Protein AF-A0A966JCH4-F1 (afdb_monomer_lite)

Secondary structure (DSSP, 8-state):
--HHHHHHHHH-SSSSPP-HHHHHHHHHHHTSGGGTT--S-----STTTTTTHHHHHHSS-GGGGGEEEE--GGGSPPPEEEEPPP-GGG-

Structure (mmCIF, N/CA/C/O backbone):
data_AF-A0A966JCH4-F1
#
_entry.id   AF-A0A966JCH4-F1
#
loop_
_atom_site.group_PDB
_atom_site.id
_atom_site.type_symbol
_atom_site.label_atom_id
_atom_site.label_alt_id
_atom_site.label_comp_id
_atom_site.label_asym_id
_atom_site.label_entity_id
_atom_site.label_seq_id
_atom_site.pdbx_PDB_ins_code
_atom_site.Cartn_x
_atom_site.Cartn_y
_atom_site.Cartn_z
_atom_site.occupancy
_atom_site.B_iso_or_equiv
_atom_site.auth_seq_id
_atom_site.auth_comp_id
_atom_site.auth_asym_id
_atom_site.auth_atom_id
_atom_site.pdbx_PDB_model_num
ATOM 1 N N . PRO A 1 1 ? 24.184 -10.641 -5.016 1.00 56.31 1 PRO A N 1
ATOM 2 C CA . PRO A 1 1 ? 22.724 -10.533 -4.782 1.00 56.31 1 PRO A CA 1
ATOM 3 C C . PRO A 1 1 ? 21.981 -11.474 -5.729 1.00 56.31 1 PRO A C 1
ATOM 5 O O . PRO A 1 1 ? 22.451 -11.667 -6.851 1.00 56.31 1 PRO A O 1
ATOM 8 N N . GLU A 1 2 ? 20.875 -12.077 -5.292 1.00 71.62 2 GLU A N 1
ATOM 9 C CA . GLU A 1 2 ? 19.976 -12.760 -6.227 1.00 71.62 2 GLU A CA 1
ATOM 10 C C . GLU A 1 2 ? 19.443 -11.741 -7.251 1.00 71.62 2 GLU A C 1
ATOM 12 O O . GLU A 1 2 ? 19.387 -10.540 -6.972 1.00 71.62 2 GLU A O 1
ATOM 17 N N . PHE A 1 3 ? 19.066 -12.196 -8.450 1.00 68.25 3 PHE A N 1
ATOM 18 C CA . PHE A 1 3 ? 18.559 -11.316 -9.515 1.00 68.25 3 PHE A CA 1
ATOM 19 C C . PHE A 1 3 ? 17.429 -10.401 -9.006 1.00 68.25 3 PHE A C 1
ATOM 21 O O . PHE A 1 3 ? 17.453 -9.189 -9.229 1.00 68.25 3 PHE A O 1
ATOM 28 N N . THR A 1 4 ? 16.515 -10.968 -8.215 1.00 65.81 4 THR A N 1
ATOM 29 C CA . THR A 1 4 ? 15.395 -10.276 -7.565 1.00 65.81 4 THR A CA 1
ATOM 30 C C . THR A 1 4 ? 15.837 -9.112 -6.675 1.00 65.81 4 THR A C 1
ATOM 32 O O . THR A 1 4 ? 15.214 -8.051 -6.701 1.00 65.81 4 THR A O 1
ATOM 35 N N . ASP A 1 5 ? 16.928 -9.273 -5.922 1.00 71.44 5 ASP A N 1
ATOM 36 C CA . ASP A 1 5 ? 17.421 -8.233 -5.014 1.00 71.44 5 ASP A CA 1
ATOM 37 C C . ASP A 1 5 ? 18.035 -7.067 -5.783 1.00 71.44 5 ASP A C 1
ATOM 39 O O . ASP A 1 5 ? 17.766 -5.909 -5.464 1.00 71.44 5 ASP A O 1
ATOM 43 N N . SER A 1 6 ? 18.808 -7.377 -6.829 1.00 72.31 6 SER A N 1
ATOM 44 C CA . SER A 1 6 ? 19.435 -6.359 -7.678 1.00 72.31 6 SER A CA 1
ATOM 45 C C . SER A 1 6 ? 18.402 -5.536 -8.446 1.00 72.31 6 SER A C 1
ATOM 47 O O . SER A 1 6 ? 18.561 -4.329 -8.610 1.00 72.31 6 SER A O 1
ATOM 49 N N . TRP A 1 7 ? 17.313 -6.166 -8.892 1.00 72.19 7 TRP A N 1
ATOM 50 C CA . TRP A 1 7 ? 16.223 -5.476 -9.571 1.00 72.19 7 TRP A CA 1
ATOM 51 C C . TRP A 1 7 ? 15.434 -4.579 -8.611 1.00 72.19 7 TRP A C 1
ATOM 53 O O . TRP A 1 7 ? 15.187 -3.417 -8.924 1.00 72.19 7 TRP A O 1
ATOM 63 N N . ARG A 1 8 ? 15.117 -5.075 -7.405 1.00 81.00 8 ARG A N 1
ATOM 64 C CA . ARG A 1 8 ? 14.451 -4.299 -6.346 1.00 81.00 8 ARG A CA 1
ATOM 65 C C . ARG A 1 8 ? 15.199 -3.004 -6.025 1.00 81.00 8 ARG A C 1
ATOM 67 O O . ARG A 1 8 ? 14.570 -1.952 -5.982 1.00 81.00 8 ARG A O 1
ATOM 74 N N . GLU A 1 9 ? 16.513 -3.075 -5.808 1.00 80.75 9 GLU A N 1
ATOM 75 C CA . GLU A 1 9 ? 17.350 -1.915 -5.442 1.00 80.75 9 GLU A CA 1
ATOM 76 C C . GLU A 1 9 ? 17.322 -0.788 -6.482 1.00 80.75 9 GLU A C 1
ATOM 78 O O . GLU A 1 9 ? 17.549 0.372 -6.148 1.00 80.75 9 GLU A O 1
ATOM 83 N N . GLN A 1 10 ? 17.023 -1.115 -7.738 1.00 77.62 10 GLN A N 1
ATOM 84 C CA . GLN A 1 10 ? 16.965 -0.142 -8.823 1.00 77.62 10 GLN A CA 1
ATOM 85 C C . GLN A 1 10 ? 15.609 0.573 -8.914 1.00 77.62 10 GLN A C 1
ATOM 87 O O . GLN A 1 10 ? 15.544 1.728 -9.339 1.00 77.62 10 GLN A O 1
ATOM 92 N N . ILE A 1 11 ? 14.523 -0.093 -8.511 1.00 80.69 11 ILE A N 1
ATOM 93 C CA . ILE A 1 11 ? 13.154 0.398 -8.728 1.00 80.69 11 ILE A CA 1
ATOM 94 C C . ILE A 1 11 ? 12.461 0.882 -7.454 1.00 80.69 11 ILE A C 1
ATOM 96 O O . ILE A 1 11 ? 11.538 1.686 -7.547 1.00 80.69 11 ILE A O 1
ATOM 100 N N . GLN A 1 12 ? 12.869 0.384 -6.284 1.00 88.25 12 GLN A N 1
ATOM 101 C CA . GLN A 1 12 ? 12.279 0.720 -4.994 1.00 88.25 12 GLN A CA 1
ATOM 102 C C . GLN A 1 12 ? 13.084 1.868 -4.370 1.00 88.25 12 GLN A C 1
ATOM 104 O O . GLN A 1 12 ? 14.250 1.670 -4.034 1.00 88.25 12 GLN A O 1
ATOM 109 N N . PRO A 1 13 ? 12.500 3.066 -4.192 1.00 90.38 13 PRO A N 1
ATOM 110 C CA . PRO A 1 13 ? 13.202 4.181 -3.561 1.00 90.38 13 PRO A CA 1
ATOM 111 C C . PRO A 1 13 ? 13.632 3.908 -2.118 1.00 90.38 13 PRO A C 1
ATOM 113 O O . PRO A 1 13 ? 14.691 4.373 -1.698 1.00 90.38 13 PRO A O 1
ATOM 116 N N . TRP A 1 14 ? 12.810 3.189 -1.348 1.00 92.50 14 TRP A N 1
ATOM 117 C CA . TRP A 1 14 ? 13.170 2.800 0.011 1.00 92.50 14 TRP A CA 1
ATOM 118 C C . TRP A 1 14 ? 14.307 1.762 -0.016 1.00 92.50 14 TRP A C 1
ATOM 120 O O . TRP A 1 14 ? 14.229 0.813 -0.794 1.00 92.50 14 TRP A O 1
ATOM 130 N N . PRO A 1 15 ? 15.357 1.883 0.812 1.00 90.00 15 PRO A N 1
ATOM 131 C CA . PRO A 1 15 ? 16.522 0.994 0.725 1.00 90.00 15 PRO A CA 1
ATOM 132 C C . PRO A 1 15 ? 16.257 -0.422 1.272 1.00 90.00 15 PRO A C 1
ATOM 134 O O . PRO A 1 15 ? 16.849 -1.410 0.825 1.00 90.00 15 PRO A O 1
ATOM 137 N N . GLU A 1 16 ? 15.360 -0.552 2.247 1.00 91.19 16 GLU A N 1
ATOM 138 C CA . GLU A 1 16 ? 15.094 -1.819 2.934 1.00 91.19 16 GLU A CA 1
ATOM 139 C C . GLU A 1 16 ? 14.042 -2.645 2.199 1.00 91.19 16 GLU A C 1
ATOM 141 O O . GLU A 1 16 ? 13.115 -2.118 1.589 1.00 91.19 16 GLU A O 1
ATOM 146 N N . ARG A 1 17 ? 14.158 -3.973 2.246 1.00 88.38 17 ARG A N 1
ATOM 147 C CA . ARG A 1 17 ? 13.176 -4.858 1.612 1.00 88.38 17 ARG A CA 1
ATOM 148 C C . ARG A 1 17 ? 11.845 -4.738 2.347 1.00 88.38 17 ARG A C 1
ATOM 150 O O . ARG A 1 17 ? 11.827 -4.838 3.568 1.00 88.38 17 ARG A O 1
ATOM 157 N N . GLY A 1 18 ? 10.745 -4.630 1.601 1.00 89.44 18 GLY A N 1
ATOM 158 C CA . GLY A 1 18 ? 9.415 -4.793 2.180 1.00 89.44 18 GLY A CA 1
ATOM 159 C C . GLY A 1 18 ? 9.290 -6.137 2.908 1.00 89.44 18 GLY A C 1
ATOM 160 O O . GLY A 1 18 ? 9.705 -7.186 2.395 1.00 89.44 18 GLY A O 1
ATOM 161 N N . THR A 1 19 ? 8.736 -6.100 4.115 1.00 93.06 19 THR A N 1
ATOM 162 C CA . THR A 1 19 ? 8.461 -7.281 4.939 1.00 93.06 19 THR A CA 1
ATOM 163 C C . THR A 1 19 ? 6.968 -7.383 5.245 1.00 93.06 19 THR A C 1
ATOM 165 O O . THR A 1 19 ? 6.192 -6.482 4.919 1.00 93.06 19 THR A O 1
ATOM 168 N N . ALA A 1 20 ? 6.542 -8.495 5.849 1.00 94.69 20 ALA A N 1
ATOM 169 C CA . ALA A 1 20 ? 5.151 -8.649 6.271 1.00 94.69 20 ALA A CA 1
ATOM 170 C C . ALA A 1 20 ? 4.775 -7.621 7.353 1.00 94.69 20 ALA A C 1
ATOM 172 O O . ALA A 1 20 ? 3.643 -7.145 7.385 1.00 94.69 20 ALA A O 1
ATOM 173 N N . GLU A 1 21 ? 5.740 -7.240 8.190 1.00 96.94 21 GLU A N 1
ATOM 174 C CA . GLU A 1 21 ? 5.587 -6.253 9.257 1.00 96.94 21 GLU A CA 1
ATOM 175 C C . GLU A 1 21 ? 5.259 -4.868 8.693 1.00 96.94 21 GLU A C 1
ATOM 177 O O . GLU A 1 21 ? 4.347 -4.225 9.193 1.00 96.94 21 G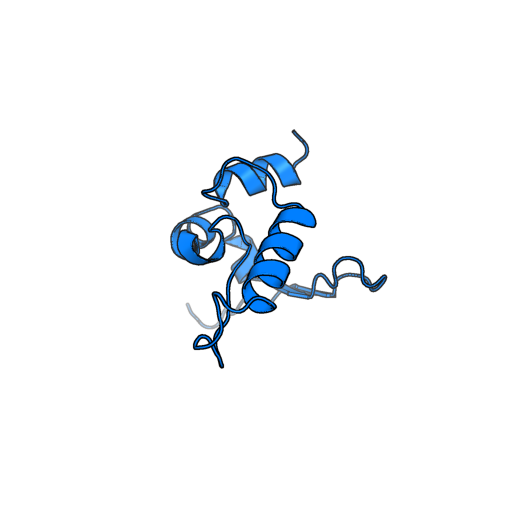LU A O 1
ATOM 182 N N . ALA A 1 22 ? 5.882 -4.455 7.583 1.00 96.06 22 ALA A N 1
ATOM 183 C CA . ALA A 1 22 ? 5.561 -3.176 6.942 1.00 96.06 22 ALA A CA 1
ATOM 184 C C . ALA A 1 22 ? 4.082 -3.081 6.510 1.00 96.06 22 ALA A C 1
ATOM 186 O O . ALA A 1 22 ? 3.462 -2.023 6.607 1.00 96.06 22 ALA A O 1
ATOM 187 N N . ILE A 1 23 ? 3.491 -4.194 6.059 1.00 96.19 23 ILE A N 1
ATOM 188 C CA . ILE A 1 23 ? 2.056 -4.265 5.747 1.00 96.19 23 ILE A CA 1
ATOM 189 C C . ILE A 1 23 ? 1.235 -4.273 7.042 1.00 96.19 23 ILE A C 1
ATOM 191 O O . ILE A 1 23 ? 0.224 -3.577 7.133 1.00 96.19 23 ILE A O 1
ATOM 195 N N . ALA A 1 24 ? 1.662 -5.045 8.046 1.00 97.88 24 ALA A N 1
ATOM 196 C CA . ALA A 1 24 ? 0.982 -5.131 9.335 1.00 97.88 24 ALA A CA 1
ATOM 197 C C . ALA A 1 24 ? 0.915 -3.773 10.052 1.00 97.88 24 ALA A C 1
ATOM 199 O O . ALA A 1 24 ? -0.120 -3.457 10.630 1.00 97.88 24 ALA A O 1
ATOM 200 N N . ASP A 1 25 ? 1.956 -2.948 9.951 1.00 98.00 25 ASP A N 1
ATOM 201 C CA . ASP A 1 25 ? 1.995 -1.603 10.527 1.00 98.00 25 ASP A CA 1
ATOM 202 C C . ASP A 1 25 ? 0.957 -0.676 9.875 1.00 98.00 25 ASP A C 1
ATOM 204 O O . ASP A 1 25 ? 0.234 0.040 10.572 1.00 98.00 25 ASP A O 1
ATOM 208 N N . VAL A 1 26 ? 0.802 -0.738 8.546 1.00 98.25 26 VAL A N 1
ATOM 209 C CA . VAL A 1 26 ? -0.260 0.000 7.837 1.00 98.25 26 VAL A CA 1
ATOM 210 C C . VAL A 1 26 ? -1.643 -0.481 8.270 1.00 98.25 26 VAL A C 1
ATOM 212 O O . VAL A 1 26 ? -2.528 0.337 8.523 1.00 98.25 26 VAL A O 1
ATOM 215 N N . VAL A 1 27 ? -1.835 -1.796 8.406 1.00 98.19 27 VAL A N 1
ATOM 216 C CA . VAL A 1 27 ? -3.096 -2.372 8.897 1.00 98.19 27 VAL A CA 1
ATOM 217 C C . VAL A 1 27 ? -3.382 -1.930 10.332 1.00 98.19 27 VAL A C 1
ATOM 219 O O . VAL A 1 27 ? -4.514 -1.562 10.636 1.00 98.19 27 VAL A O 1
ATOM 222 N N . ALA A 1 28 ? -2.376 -1.922 11.207 1.00 98.44 28 ALA A N 1
ATOM 223 C CA . ALA A 1 28 ? -2.518 -1.481 12.588 1.00 98.44 28 ALA A CA 1
ATOM 224 C C . ALA A 1 28 ? -2.928 -0.004 12.665 1.00 98.44 28 ALA A C 1
ATOM 226 O O . ALA A 1 28 ? -3.834 0.338 13.425 1.00 98.44 28 ALA A O 1
ATOM 227 N N . TRP A 1 29 ? -2.332 0.861 11.837 1.00 98.44 29 TRP A N 1
ATOM 228 C CA . TRP A 1 29 ? -2.737 2.263 11.736 1.00 98.44 29 TRP A CA 1
ATOM 229 C C . TRP A 1 29 ? -4.176 2.414 11.214 1.00 98.44 29 TRP A C 1
ATOM 231 O O . TRP A 1 29 ? -4.972 3.124 11.836 1.00 98.44 29 TRP A O 1
ATOM 241 N N . LEU A 1 30 ? -4.542 1.694 10.146 1.00 97.94 30 LEU A N 1
ATOM 242 C CA . LEU A 1 30 ? -5.907 1.680 9.594 1.00 97.94 30 LEU A CA 1
ATOM 243 C C . LEU A 1 30 ? -6.957 1.153 10.588 1.00 97.94 30 LEU A C 1
ATOM 245 O O . LEU A 1 30 ? -8.120 1.537 10.524 1.00 97.94 30 LEU A O 1
ATOM 249 N N . ALA A 1 31 ? -6.566 0.266 11.502 1.00 97.75 31 ALA A N 1
ATOM 250 C CA . ALA A 1 31 ? -7.442 -0.271 12.541 1.00 97.75 31 ALA A CA 1
ATOM 251 C C . ALA A 1 31 ? -7.529 0.624 13.792 1.00 97.75 31 ALA A C 1
ATOM 253 O O . ALA A 1 31 ? -8.314 0.334 14.696 1.00 97.75 31 ALA A O 1
ATOM 254 N N . SER A 1 32 ? -6.718 1.681 13.869 1.00 98.50 32 SER A N 1
ATOM 255 C CA . SER A 1 32 ? -6.645 2.582 15.021 1.00 98.50 32 SER A CA 1
ATOM 256 C C . SER A 1 32 ? -7.490 3.848 14.848 1.00 98.50 32 SER A C 1
ATOM 258 O O . SER A 1 32 ? -7.811 4.259 13.730 1.00 98.50 32 SER A O 1
ATOM 260 N N . ASP A 1 33 ? -7.761 4.536 15.962 1.00 98.50 33 ASP A N 1
ATOM 261 C CA . ASP A 1 33 ? -8.471 5.825 15.985 1.00 98.50 33 ASP A CA 1
ATOM 262 C C . ASP A 1 33 ? -7.735 6.953 15.233 1.00 98.50 33 ASP A C 1
ATOM 264 O O . ASP A 1 33 ? -8.351 7.962 14.858 1.00 98.50 33 ASP A O 1
ATOM 268 N N . GLU A 1 34 ? -6.437 6.781 14.962 1.00 98.44 34 GLU A N 1
ATOM 269 C CA . GLU A 1 34 ? -5.619 7.746 14.218 1.00 98.44 34 GLU A CA 1
ATOM 270 C C . GLU A 1 34 ? -6.036 7.866 12.749 1.00 98.44 34 GLU A C 1
ATOM 272 O O . GLU A 1 34 ? -5.781 8.884 12.106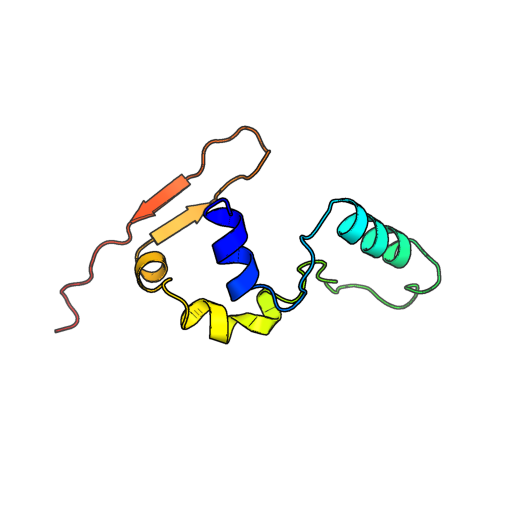 1.00 98.44 34 GLU A O 1
ATOM 277 N N . SER A 1 35 ? -6.733 6.859 12.222 1.00 98.31 35 SER A N 1
ATOM 278 C CA . SER A 1 35 ? -7.237 6.842 10.849 1.00 98.31 35 SER A CA 1
ATOM 279 C C . SER A 1 35 ? -8.755 7.057 10.755 1.00 98.31 35 SER A C 1
ATOM 281 O O . SER A 1 35 ? -9.323 6.918 9.677 1.00 98.31 35 SER A O 1
ATOM 283 N N . ARG A 1 36 ? -9.440 7.473 11.837 1.00 98.06 36 ARG A N 1
ATOM 284 C CA . ARG A 1 36 ? -10.923 7.507 11.923 1.00 98.06 36 ARG A CA 1
ATOM 285 C C . ARG A 1 36 ? -11.666 8.291 10.830 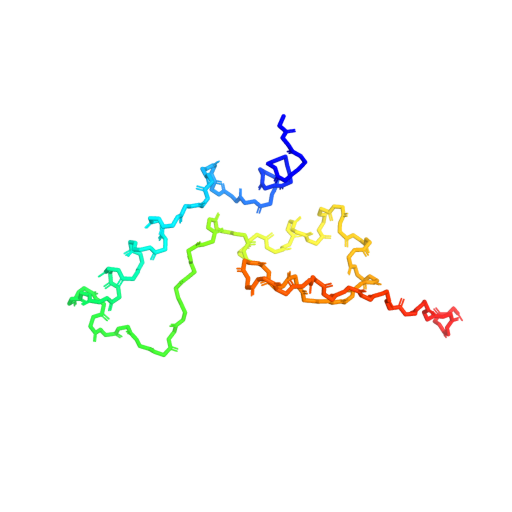1.00 98.06 36 ARG A C 1
ATOM 287 O O . ARG A 1 36 ? -12.875 8.139 10.687 1.00 98.06 36 ARG A O 1
ATOM 294 N N . PHE A 1 37 ? -10.984 9.187 10.117 1.00 98.00 37 PHE A N 1
ATOM 295 C CA . PHE A 1 37 ? -11.558 9.993 9.033 1.00 98.00 37 PHE A CA 1
ATOM 296 C C . PHE A 1 37 ? -10.987 9.638 7.650 1.00 98.00 37 PHE A C 1
ATOM 298 O O . PHE A 1 37 ? -11.269 10.310 6.662 1.00 98.00 37 PHE A O 1
ATOM 305 N N . VAL A 1 38 ? -10.179 8.582 7.573 1.00 97.50 38 VAL A N 1
ATOM 306 C CA . VAL A 1 38 ? -9.593 8.059 6.342 1.00 97.50 38 VAL A CA 1
ATOM 307 C C . VAL A 1 38 ? -10.439 6.872 5.894 1.00 97.50 38 VAL A C 1
ATOM 309 O O . VAL A 1 38 ? -10.502 5.843 6.556 1.00 97.50 38 VAL A O 1
ATOM 312 N N . THR A 1 39 ? -11.134 7.020 4.770 1.00 96.62 39 THR A N 1
ATOM 313 C CA . THR A 1 39 ? -11.991 5.971 4.205 1.00 96.62 39 THR A CA 1
ATOM 314 C C . THR A 1 39 ? -12.057 6.094 2.685 1.00 96.62 39 THR A C 1
ATOM 316 O O . THR A 1 39 ? -11.842 7.176 2.142 1.00 96.62 39 THR A O 1
ATOM 319 N N . GLY A 1 40 ? -12.327 4.984 1.992 1.00 96.94 40 GLY A N 1
ATOM 320 C CA . GLY A 1 40 ? -12.450 4.955 0.530 1.00 96.94 40 GLY A CA 1
ATOM 321 C C . GLY A 1 40 ? -11.148 5.224 -0.235 1.00 96.94 40 GLY A C 1
ATOM 322 O O . GLY A 1 40 ? -11.209 5.636 -1.390 1.00 96.94 40 GLY A O 1
ATOM 323 N N . THR A 1 41 ? -9.988 5.014 0.392 1.00 96.44 41 THR A N 1
ATOM 324 C CA . THR A 1 41 ? -8.664 5.221 -0.213 1.00 96.44 41 THR A CA 1
ATOM 325 C C . THR A 1 41 ? -7.757 4.016 0.002 1.00 96.44 41 THR A C 1
ATOM 327 O O . THR A 1 41 ? -7.965 3.218 0.915 1.00 96.44 41 THR A O 1
ATOM 330 N N . GLU A 1 42 ? -6.720 3.922 -0.822 1.00 95.19 42 GLU A N 1
ATOM 331 C CA . GLU A 1 42 ? -5.616 2.980 -0.667 1.00 95.19 42 GLU A CA 1
ATOM 332 C C . GLU A 1 42 ? -4.469 3.625 0.126 1.00 95.19 42 GLU A C 1
ATOM 334 O O . GLU A 1 42 ? -4.219 4.827 0.005 1.00 95.19 42 GLU A O 1
ATOM 339 N N . VAL A 1 43 ? -3.759 2.819 0.921 1.00 96.12 43 VAL A N 1
ATOM 340 C CA . VAL A 1 43 ? -2.477 3.182 1.542 1.00 96.12 43 VAL A CA 1
ATOM 341 C C . VAL A 1 43 ? -1.448 2.147 1.115 1.00 96.12 43 VAL A C 1
ATOM 343 O O . VAL A 1 43 ? -1.546 0.975 1.475 1.00 96.12 43 VAL A O 1
ATOM 346 N N . LEU A 1 44 ? -0.487 2.574 0.299 1.00 94.88 44 LEU A N 1
ATOM 347 C CA . LEU A 1 44 ? 0.495 1.688 -0.315 1.00 94.88 44 LEU A CA 1
ATOM 348 C C . LEU A 1 44 ? 1.684 1.454 0.626 1.00 94.88 44 LEU A C 1
ATOM 350 O O . LEU A 1 44 ? 2.387 2.390 0.996 1.00 94.88 44 LEU A O 1
ATOM 354 N N . ALA A 1 45 ? 1.926 0.188 0.967 1.00 95.75 45 ALA A N 1
ATOM 355 C CA . ALA A 1 45 ? 3.107 -0.279 1.698 1.00 95.75 45 ALA A CA 1
ATOM 356 C C . ALA A 1 45 ? 4.148 -0.873 0.727 1.00 95.75 45 ALA A C 1
ATOM 358 O O . ALA A 1 45 ? 4.514 -2.041 0.830 1.00 95.75 45 ALA A O 1
ATOM 359 N N . ASP A 1 46 ? 4.572 -0.099 -0.275 1.00 92.25 46 ASP A N 1
ATOM 360 C CA . ASP A 1 46 ? 5.335 -0.603 -1.431 1.00 92.25 46 ASP A CA 1
ATOM 361 C C . ASP A 1 46 ? 6.783 -0.087 -1.509 1.00 92.25 46 ASP A C 1
ATOM 363 O O . ASP A 1 46 ? 7.469 -0.304 -2.507 1.00 92.25 46 ASP A O 1
ATOM 367 N N . GLY A 1 47 ? 7.252 0.643 -0.493 1.00 93.19 47 GLY A N 1
ATOM 368 C CA . GLY A 1 47 ? 8.580 1.263 -0.508 1.00 93.19 47 GLY A CA 1
ATOM 369 C C . GLY A 1 47 ? 8.763 2.319 -1.609 1.00 93.19 47 GLY A C 1
ATOM 370 O O . GLY A 1 47 ? 9.903 2.674 -1.913 1.00 93.19 47 GLY A O 1
ATOM 371 N N . GLY A 1 48 ? 7.672 2.818 -2.205 1.00 91.75 48 GLY A N 1
ATOM 372 C CA . GLY A 1 48 ? 7.657 3.868 -3.224 1.00 91.75 48 GLY A CA 1
ATOM 373 C C . GLY A 1 48 ? 7.750 3.383 -4.674 1.00 91.75 48 GLY A C 1
ATOM 374 O O . GLY A 1 48 ? 7.987 4.207 -5.558 1.00 91.75 48 GLY A O 1
ATOM 375 N N . VAL A 1 49 ? 7.592 2.084 -4.946 1.00 87.62 49 VAL A N 1
ATOM 376 C CA . VAL A 1 49 ? 7.720 1.517 -6.304 1.00 87.62 49 VAL A CA 1
ATOM 377 C C . VAL A 1 49 ? 6.709 2.126 -7.279 1.00 87.62 49 VAL A C 1
ATOM 379 O O . VAL A 1 49 ? 7.092 2.528 -8.378 1.00 87.62 49 VAL A O 1
ATOM 382 N N . ILE A 1 50 ? 5.435 2.250 -6.893 1.00 86.56 50 ILE A N 1
ATOM 383 C CA . ILE A 1 50 ? 4.390 2.814 -7.764 1.00 86.56 50 ILE A CA 1
ATOM 384 C C . ILE A 1 50 ? 4.655 4.297 -8.039 1.00 86.56 50 ILE A C 1
ATOM 386 O O . ILE A 1 50 ? 4.518 4.755 -9.173 1.00 86.56 50 ILE A O 1
ATOM 390 N N . ALA A 1 51 ? 5.106 5.051 -7.035 1.00 86.06 51 ALA A N 1
ATOM 391 C CA . ALA A 1 51 ? 5.480 6.454 -7.216 1.00 86.06 51 ALA A CA 1
ATOM 392 C C . ALA A 1 51 ? 6.705 6.620 -8.138 1.00 86.06 51 ALA A C 1
ATOM 394 O O . ALA A 1 51 ? 6.832 7.624 -8.839 1.00 86.06 51 ALA A O 1
ATOM 395 N N . ALA A 1 52 ? 7.589 5.621 -8.176 1.00 83.25 52 ALA A N 1
ATOM 396 C CA . ALA A 1 52 ? 8.756 5.577 -9.048 1.00 83.25 52 ALA A CA 1
ATOM 397 C C . ALA A 1 52 ? 8.457 5.046 -10.464 1.00 83.25 52 ALA A C 1
ATOM 399 O O . ALA A 1 52 ? 9.400 4.843 -11.228 1.00 83.25 52 ALA A O 1
ATOM 400 N N . ALA A 1 53 ? 7.186 4.870 -10.855 1.00 65.75 53 ALA A N 1
ATOM 401 C CA . ALA A 1 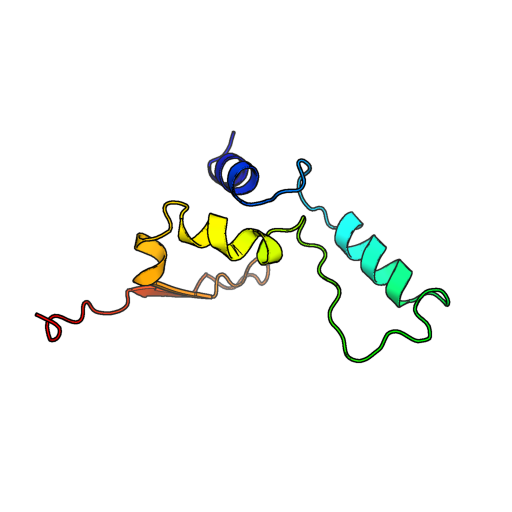53 ? 6.780 4.307 -12.150 1.00 65.75 53 ALA A CA 1
ATOM 402 C C . ALA A 1 53 ? 7.526 4.851 -13.393 1.00 65.75 53 ALA A C 1
ATOM 404 O O . ALA A 1 53 ? 7.840 4.044 -14.268 1.00 65.75 53 ALA A O 1
ATOM 405 N N . PRO A 1 54 ? 7.902 6.144 -13.503 1.00 64.56 54 PRO A N 1
ATOM 406 C CA . PRO A 1 54 ? 8.739 6.601 -14.616 1.00 64.56 54 PRO A CA 1
ATOM 407 C C . PRO A 1 54 ? 10.098 5.882 -14.687 1.00 64.56 54 PRO A C 1
ATOM 409 O O . PRO A 1 54 ? 10.510 5.452 -15.759 1.00 64.56 54 PRO A O 1
ATOM 412 N N . ARG A 1 55 ? 10.752 5.643 -13.539 1.00 62.03 55 ARG A N 1
ATOM 413 C CA . ARG A 1 55 ? 12.001 4.863 -13.465 1.00 62.03 55 ARG A CA 1
ATOM 414 C C . ARG A 1 55 ? 11.789 3.394 -13.811 1.00 62.03 55 ARG A C 1
ATOM 416 O O . ARG A 1 55 ? 12.709 2.773 -14.317 1.00 62.03 55 ARG A O 1
ATOM 423 N N . LEU A 1 56 ? 10.601 2.846 -13.552 1.00 61.44 56 LEU A N 1
ATOM 424 C CA . LEU A 1 56 ? 10.240 1.471 -13.906 1.00 61.44 56 LEU A CA 1
ATOM 425 C C . LEU A 1 56 ? 10.121 1.297 -15.432 1.00 61.44 56 LEU A C 1
ATOM 427 O O . LEU A 1 56 ? 10.526 0.271 -15.963 1.00 61.44 56 LEU A O 1
ATOM 431 N N . ILE A 1 57 ? 9.596 2.307 -16.134 1.00 59.44 57 ILE A N 1
ATOM 432 C CA . ILE A 1 57 ? 9.427 2.305 -17.598 1.00 59.44 57 ILE A CA 1
ATOM 433 C C . ILE A 1 57 ? 10.760 2.525 -18.333 1.00 59.44 57 ILE A C 1
ATOM 435 O O . ILE A 1 57 ? 10.934 1.979 -19.426 1.00 59.44 57 ILE A O 1
ATOM 439 N N . ASP A 1 58 ? 11.666 3.309 -17.738 1.00 60.53 58 ASP A N 1
ATOM 440 C CA . ASP A 1 58 ? 13.016 3.577 -18.259 1.00 60.53 58 ASP A CA 1
ATOM 441 C C . ASP A 1 58 ? 14.036 2.489 -17.881 1.00 60.53 58 ASP A C 1
ATOM 443 O O . ASP A 1 58 ? 15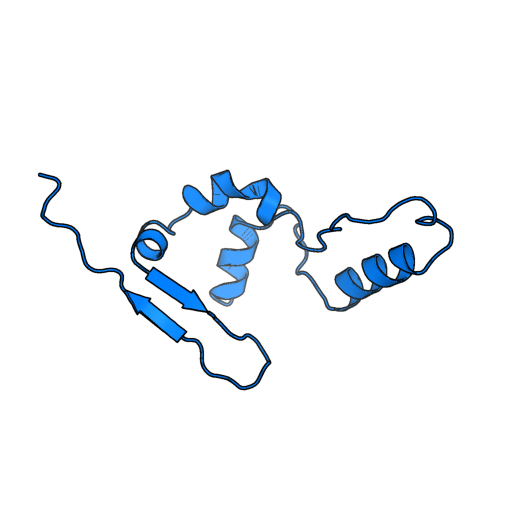.045 2.320 -18.570 1.00 60.53 58 ASP A O 1
ATOM 447 N N . HIS A 1 59 ? 13.782 1.723 -16.813 1.00 59.34 59 HIS A N 1
ATOM 448 C CA . HIS A 1 59 ? 14.499 0.475 -16.567 1.00 59.34 59 HIS A CA 1
ATOM 449 C C . HIS A 1 59 ? 14.188 -0.530 -17.675 1.00 59.34 59 HIS A C 1
ATOM 451 O O . HIS A 1 59 ? 13.136 -0.426 -18.289 1.00 59.34 59 HIS A O 1
ATOM 457 N N . ASP A 1 60 ? 15.093 -1.493 -17.894 1.00 56.12 60 ASP A N 1
ATOM 458 C CA . ASP A 1 60 ? 15.153 -2.588 -18.892 1.00 56.12 60 ASP A CA 1
ATOM 459 C C . ASP A 1 60 ? 13.883 -3.465 -19.074 1.00 56.12 60 ASP A C 1
ATOM 461 O O . ASP A 1 60 ? 13.949 -4.667 -19.276 1.00 56.12 60 ASP A O 1
ATOM 465 N N . LEU A 1 61 ? 12.688 -2.891 -18.999 1.00 60.72 61 LEU A N 1
ATOM 466 C CA . LEU A 1 61 ? 11.364 -3.486 -19.084 1.00 60.72 61 LEU A CA 1
ATOM 467 C C . LEU A 1 61 ? 10.728 -3.218 -20.453 1.00 60.72 61 LEU A C 1
ATOM 469 O O . LEU A 1 61 ? 9.533 -3.444 -20.638 1.00 60.72 61 LEU A O 1
ATOM 473 N N . ALA A 1 62 ? 11.509 -2.777 -21.445 1.00 63.50 62 ALA A N 1
ATOM 474 C CA . ALA A 1 62 ? 11.057 -2.716 -22.835 1.00 63.50 62 ALA A CA 1
ATOM 475 C C . ALA A 1 62 ? 10.490 -4.076 -23.286 1.00 63.50 62 ALA A C 1
ATOM 477 O O . ALA A 1 62 ? 9.458 -4.122 -23.951 1.00 63.50 62 ALA A O 1
ATOM 478 N N . HIS A 1 63 ? 11.097 -5.177 -22.828 1.00 63.31 63 HIS A N 1
ATOM 479 C CA . HIS A 1 63 ? 10.603 -6.535 -23.049 1.00 63.31 63 HIS A CA 1
ATOM 480 C C . HIS A 1 63 ? 9.293 -6.846 -22.297 1.00 63.31 63 HIS A C 1
ATOM 482 O O . HIS A 1 63 ? 8.514 -7.667 -22.768 1.00 63.31 63 HIS A O 1
ATOM 488 N N . LEU A 1 64 ? 8.986 -6.176 -21.175 1.00 64.62 64 LEU A N 1
ATOM 489 C CA . LEU A 1 64 ? 7.684 -6.322 -20.508 1.00 64.62 64 LEU A CA 1
ATOM 490 C C . LEU A 1 64 ? 6.539 -5.711 -21.327 1.00 64.62 64 LEU A C 1
ATOM 492 O O . LEU A 1 64 ? 5.400 -6.137 -21.167 1.00 64.62 64 LEU A O 1
ATOM 496 N N . ARG A 1 65 ? 6.811 -4.756 -22.230 1.00 68.12 65 ARG A N 1
ATOM 497 C CA . ARG A 1 65 ? 5.774 -4.150 -23.092 1.00 68.12 65 ARG A CA 1
ATOM 498 C C . ARG A 1 65 ? 5.133 -5.159 -24.044 1.00 68.12 65 ARG A C 1
ATOM 500 O O . ARG A 1 65 ? 4.019 -4.937 -24.502 1.00 68.12 65 ARG A O 1
ATOM 507 N N . THR A 1 66 ? 5.830 -6.252 -24.344 1.00 77.94 66 THR A N 1
ATOM 508 C CA . THR A 1 66 ? 5.364 -7.313 -25.244 1.00 77.94 66 THR A CA 1
ATOM 509 C C . THR A 1 66 ? 4.856 -8.531 -24.481 1.00 77.94 66 THR A C 1
ATOM 511 O O . THR A 1 66 ? 4.701 -9.602 -25.063 1.00 77.94 66 THR A O 1
ATOM 514 N N . MET A 1 67 ? 4.594 -8.401 -23.179 1.00 81.06 67 MET A N 1
ATOM 515 C CA . MET A 1 67 ? 4.117 -9.490 -22.337 1.00 81.06 67 MET A CA 1
ATOM 516 C C . MET A 1 67 ? 2.899 -9.058 -21.525 1.00 81.06 67 MET A C 1
ATOM 518 O O . MET A 1 67 ? 2.784 -7.925 -21.071 1.00 81.06 67 MET A O 1
ATOM 522 N N . THR A 1 68 ? 1.980 -9.990 -21.317 1.00 85.81 68 THR A N 1
ATOM 523 C CA . THR A 1 68 ? 0.840 -9.848 -20.414 1.00 85.81 68 THR A CA 1
ATOM 524 C C . THR A 1 68 ? 0.743 -11.088 -19.541 1.00 85.81 68 THR A C 1
ATOM 526 O O . THR A 1 68 ? 1.146 -12.176 -19.953 1.00 85.81 68 THR A O 1
ATOM 529 N N . GLY A 1 69 ? 0.242 -10.949 -18.320 1.00 86.94 69 GLY A N 1
ATOM 530 C CA . GLY A 1 69 ? 0.204 -12.077 -17.409 1.00 86.94 69 GLY A CA 1
ATOM 531 C C . GLY A 1 69 ? -0.190 -11.734 -15.983 1.00 86.94 69 GLY A C 1
ATOM 532 O O . GLY A 1 69 ? -0.326 -10.570 -15.615 1.00 86.94 69 GLY A O 1
ATOM 533 N N . MET A 1 70 ? -0.352 -12.777 -15.175 1.00 89.44 70 MET A N 1
ATOM 534 C CA . MET A 1 70 ? -0.585 -12.707 -13.737 1.00 89.44 70 MET A CA 1
ATOM 535 C C . MET A 1 70 ? 0.377 -13.651 -13.023 1.00 89.44 70 MET A C 1
ATOM 537 O O . MET A 1 70 ? 0.367 -14.857 -13.261 1.00 89.44 70 MET A O 1
ATOM 541 N N . ALA A 1 71 ? 1.185 -13.108 -12.111 1.00 83.00 71 ALA A N 1
ATOM 542 C CA . ALA A 1 71 ? 2.205 -13.872 -11.396 1.00 83.00 71 ALA A CA 1
ATOM 543 C C . ALA A 1 71 ? 1.641 -14.823 -10.321 1.00 83.00 71 ALA A C 1
ATOM 545 O O . ALA A 1 71 ? 2.339 -15.743 -9.916 1.00 83.00 71 ALA A O 1
ATOM 546 N N . TRP A 1 72 ? 0.410 -14.603 -9.841 1.00 86.88 72 TRP A N 1
ATOM 547 C CA . TRP A 1 72 ? -0.287 -15.368 -8.784 1.00 86.88 72 TRP A CA 1
ATOM 548 C C . TRP A 1 72 ? 0.427 -15.513 -7.422 1.00 86.88 72 TRP A C 1
ATOM 550 O O . TRP A 1 72 ? -0.209 -15.947 -6.459 1.00 86.88 72 TRP A O 1
ATOM 560 N N . GLY A 1 73 ? 1.691 -15.107 -7.290 1.00 83.69 73 GLY A N 1
ATOM 561 C CA . GLY A 1 73 ? 2.427 -15.053 -6.026 1.00 83.69 73 GLY A CA 1
ATOM 562 C C . GLY A 1 73 ? 2.393 -16.376 -5.253 1.00 83.69 73 GLY A C 1
ATOM 563 O O . GLY A 1 73 ? 2.532 -17.454 -5.823 1.00 83.69 73 GLY A O 1
ATOM 564 N N . ASN A 1 74 ? 2.147 -16.298 -3.942 1.00 82.31 74 ASN A N 1
ATOM 565 C CA . ASN A 1 74 ? 2.144 -17.459 -3.041 1.00 82.31 74 ASN A CA 1
ATOM 566 C C . ASN A 1 74 ? 0.800 -18.211 -2.983 1.00 82.31 74 ASN A C 1
ATOM 568 O O . ASN A 1 74 ? 0.554 -18.969 -2.050 1.00 82.31 74 ASN A O 1
ATOM 572 N N . THR A 1 75 ? -0.087 -18.030 -3.964 1.00 85.69 75 THR A N 1
ATOM 573 C CA . THR A 1 75 ? -1.398 -18.711 -3.982 1.00 85.69 75 THR A CA 1
ATOM 574 C C . THR A 1 75 ? -1.324 -20.188 -4.393 1.00 85.69 75 THR A C 1
ATOM 576 O O . THR A 1 75 ? -2.348 -20.866 -4.436 1.00 85.69 75 THR A O 1
ATOM 579 N N . GLY A 1 76 ? -0.134 -20.697 -4.733 1.00 90.56 76 GLY A N 1
ATOM 580 C CA . GLY A 1 76 ? 0.075 -22.066 -5.222 1.00 90.56 76 GLY A CA 1
ATOM 581 C C . GLY A 1 76 ? -0.322 -22.275 -6.687 1.00 90.56 76 GLY A C 1
ATOM 582 O O . GLY A 1 76 ? -0.184 -23.378 -7.211 1.00 90.56 76 GLY A O 1
ATOM 583 N N . ARG A 1 77 ? -0.799 -21.226 -7.366 1.00 92.12 77 ARG A N 1
ATOM 584 C CA . ARG A 1 77 ? -1.102 -21.251 -8.798 1.00 92.12 77 ARG A CA 1
ATOM 585 C C . ARG A 1 77 ? 0.133 -20.832 -9.600 1.00 92.12 77 ARG A C 1
ATOM 587 O O . ARG A 1 77 ? 0.791 -19.871 -9.209 1.00 92.12 77 ARG A O 1
ATOM 594 N N . PRO A 1 78 ? 0.442 -21.511 -10.718 1.00 90.38 78 PRO A N 1
ATOM 595 C CA . PRO A 1 78 ? 1.528 -21.087 -11.591 1.00 90.38 78 PRO A CA 1
ATOM 596 C C . PRO A 1 78 ? 1.200 -19.738 -12.235 1.00 90.38 78 PRO A C 1
ATOM 598 O O . PRO A 1 78 ? 0.032 -19.450 -12.512 1.00 90.38 78 PRO A O 1
ATOM 601 N N . ALA A 1 79 ? 2.233 -18.937 -12.498 1.00 88.38 79 ALA A N 1
ATOM 602 C CA . ALA A 1 79 ? 2.101 -17.689 -13.238 1.00 88.38 79 ALA A CA 1
ATOM 603 C C . ALA A 1 79 ? 1.517 -17.940 -14.644 1.00 88.38 79 ALA A C 1
ATOM 605 O O . ALA A 1 79 ? 1.932 -18.868 -15.337 1.00 88.38 79 ALA A O 1
ATOM 606 N N . ASP A 1 80 ? 0.571 -17.099 -15.066 1.00 91.88 80 ASP A N 1
ATOM 607 C CA . ASP A 1 80 ? 0.114 -17.011 -16.459 1.00 91.88 80 ASP A CA 1
ATOM 608 C C . ASP A 1 80 ? 0.928 -15.907 -17.127 1.00 91.88 80 ASP A C 1
ATOM 610 O O . ASP A 1 80 ? 0.867 -14.769 -16.674 1.00 91.88 80 ASP A O 1
ATOM 614 N N . VAL A 1 81 ? 1.714 -16.227 -18.153 1.00 88.06 81 VAL A N 1
ATOM 615 C CA . VAL A 1 81 ? 2.503 -15.248 -18.912 1.00 88.06 81 VAL A CA 1
ATOM 616 C C . VAL A 1 81 ? 2.344 -15.552 -20.393 1.00 88.06 81 VAL A C 1
ATOM 618 O O . VAL A 1 81 ? 2.528 -16.686 -20.835 1.00 88.06 81 VAL A O 1
ATOM 621 N N . ARG A 1 82 ? 1.988 -14.530 -21.165 1.00 87.69 82 ARG A N 1
ATOM 622 C CA . ARG A 1 82 ? 1.730 -14.603 -22.600 1.00 87.69 82 ARG A CA 1
ATOM 623 C C . ARG A 1 82 ? 2.439 -13.459 -23.303 1.00 87.69 82 ARG A C 1
ATOM 625 O O . ARG A 1 82 ? 2.352 -12.313 -22.870 1.00 87.69 82 ARG A O 1
ATOM 632 N N . HIS A 1 83 ? 3.098 -13.765 -24.413 1.00 85.50 83 HIS A N 1
ATOM 633 C CA . HIS A 1 83 ? 3.632 -12.736 -25.296 1.00 85.50 83 HIS A CA 1
ATOM 634 C C . HIS A 1 83 ? 2.504 -12.130 -26.131 1.00 85.50 83 HIS A C 1
ATOM 636 O O . HIS A 1 83 ? 1.664 -12.848 -26.678 1.00 85.50 83 HIS A O 1
ATOM 642 N N . LEU A 1 84 ? 2.488 -10.805 -26.217 1.00 81.94 84 LEU A N 1
ATOM 643 C 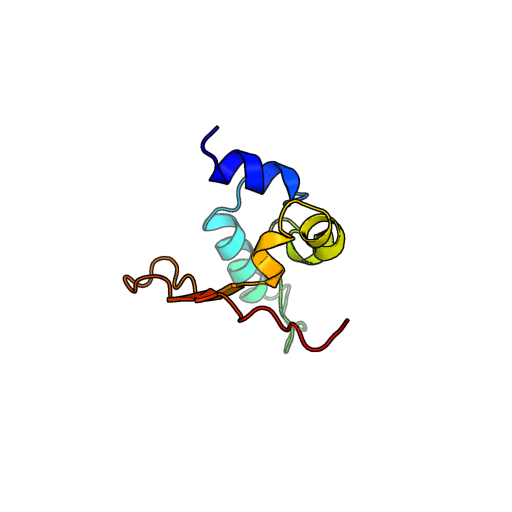CA . LEU A 1 84 ? 1.646 -10.078 -27.149 1.00 81.94 84 LEU A CA 1
ATOM 644 C C . LEU A 1 84 ? 2.222 -10.256 -28.562 1.00 81.94 84 LEU A C 1
ATOM 646 O O . LEU A 1 84 ? 3.443 -10.185 -28.731 1.00 81.94 84 LEU A O 1
ATOM 650 N N . PRO A 1 85 ? 1.377 -10.517 -29.572 1.00 78.56 85 PRO A N 1
ATOM 651 C CA . PRO A 1 85 ? 1.836 -10.597 -30.951 1.00 78.56 85 PRO A CA 1
ATOM 652 C C . PRO A 1 85 ? 2.454 -9.262 -31.385 1.00 78.56 85 PRO A C 1
ATOM 654 O O . PRO A 1 85 ? 1.976 -8.195 -30.999 1.00 78.56 85 PRO A O 1
ATOM 657 N N . HIS A 1 86 ? 3.523 -9.333 -32.180 1.00 70.06 86 HIS A N 1
ATOM 658 C CA . HIS A 1 86 ? 4.120 -8.156 -32.804 1.00 70.06 86 HIS A CA 1
ATOM 659 C C . HIS A 1 86 ? 3.141 -7.615 -33.853 1.00 70.06 86 HIS A C 1
ATOM 661 O O . HIS A 1 86 ? 2.692 -8.365 -34.721 1.00 70.06 86 HIS A O 1
ATOM 667 N N . ASP A 1 87 ? 2.766 -6.342 -33.747 1.00 66.25 87 ASP A N 1
ATOM 668 C CA . ASP A 1 87 ? 1.912 -5.699 -34.741 1.00 66.25 87 ASP A CA 1
ATOM 669 C C . ASP A 1 87 ? 2.774 -5.151 -35.884 1.00 66.25 87 ASP A C 1
ATOM 671 O O . ASP A 1 87 ? 3.345 -4.065 -35.792 1.00 66.25 87 ASP A O 1
ATOM 675 N N . ASP A 1 88 ? 2.886 -5.926 -36.962 1.00 62.28 88 ASP A N 1
ATOM 676 C CA . ASP A 1 88 ? 3.623 -5.536 -38.172 1.00 62.28 88 ASP A CA 1
ATOM 677 C C . ASP A 1 88 ? 2.855 -4.517 -39.041 1.00 62.28 88 ASP A C 1
ATOM 679 O O . ASP A 1 88 ? 3.363 -4.082 -40.074 1.00 62.28 88 ASP A O 1
ATOM 683 N N . SER A 1 89 ? 1.635 -4.115 -38.654 1.00 61.28 89 SER A N 1
ATOM 684 C CA . SER A 1 89 ? 0.796 -3.199 -39.445 1.00 61.28 89 SER A CA 1
ATOM 685 C C . SER A 1 89 ? 1.124 -1.710 -39.268 1.00 61.28 89 SER A C 1
ATOM 687 O O . SER A 1 89 ? 0.552 -0.871 -39.963 1.00 61.28 89 SER A O 1
ATOM 689 N N . ALA A 1 90 ? 2.065 -1.375 -38.379 1.00 56.12 90 ALA A N 1
ATOM 690 C CA . ALA A 1 90 ? 2.455 -0.003 -38.050 1.00 56.12 90 ALA A CA 1
ATOM 691 C C . ALA A 1 90 ? 3.773 0.459 -38.711 1.00 56.12 90 ALA A C 1
ATOM 693 O O . ALA A 1 90 ? 4.495 1.263 -38.117 1.00 56.12 90 ALA A O 1
ATOM 694 N N . THR A 1 91 ? 4.091 -0.033 -39.918 1.00 44.81 91 THR A N 1
ATOM 695 C CA . THR A 1 91 ? 5.204 0.499 -40.736 1.00 44.81 91 THR A CA 1
ATOM 696 C C . THR A 1 91 ? 4.689 1.315 -41.912 1.00 44.81 91 THR A C 1
ATOM 698 O O . THR A 1 91 ? 3.805 0.803 -42.634 1.00 44.81 91 THR A O 1
#

Sequence (91 aa):
PEFTDSWREQIQPWPERGTAEAIADVVAWLASDESRFVTGTEVLADGGVIAAAPRLIDHDLAHLRTMTGMAWGNTGRPADVRHLPHDDSAT

pLDDT: mean 83.05, std 13.89, range [44.81, 98.5]

Radius of gyration: 17.65 Å; chains: 1; bounding box: 35×32×57 Å

Foldseek 3Di:
DPPVLVVCCQQQQANDDQDPVLVVVVVVCCVDPVCVPPDPDDDDSRNCNVVSVVSVVVPPCPVVVQKDWDCCPPVPDHIDIDGHDDDPVPD